Protein AF-A0A662JMQ0-F1 (afdb_monomer_lite)

Radius of gyration: 13.73 Å; chains: 1; bounding box: 39×28×34 Å

Structure (mmCIF, N/CA/C/O backbone):
data_AF-A0A662JMQ0-F1
#
_entry.id   AF-A0A662JMQ0-F1
#
loop_
_atom_site.group_PDB
_atom_site.id
_atom_site.type_symbol
_atom_site.label_atom_id
_atom_site.label_alt_id
_atom_site.label_comp_id
_atom_site.label_asym_id
_atom_site.label_entity_id
_atom_site.label_seq_id
_atom_site.pdbx_PDB_ins_code
_atom_site.Cartn_x
_atom_site.Cartn_y
_atom_site.Cartn_z
_atom_site.occupancy
_atom_site.B_iso_or_equiv
_atom_site.auth_seq_id
_atom_site.auth_comp_id
_atom_site.auth_asym_id
_atom_site.auth_atom_id
_atom_site.pdbx_PDB_model_num
ATOM 1 N N . ALA A 1 1 ? 15.613 7.343 -2.202 1.00 52.81 1 ALA A N 1
ATOM 2 C CA . ALA A 1 1 ? 15.045 5.981 -2.207 1.00 52.81 1 ALA A CA 1
ATOM 3 C C . ALA A 1 1 ? 16.075 5.043 -2.817 1.00 52.81 1 ALA A C 1
ATOM 5 O O . ALA A 1 1 ? 16.634 5.398 -3.846 1.00 52.81 1 ALA A O 1
ATOM 6 N N . THR A 1 2 ? 16.355 3.905 -2.181 1.00 62.69 2 THR A N 1
ATOM 7 C CA . THR A 1 2 ? 17.355 2.927 -2.662 1.00 62.69 2 THR A CA 1
ATOM 8 C C . THR A 1 2 ? 16.707 1.808 -3.493 1.00 62.69 2 THR A C 1
ATOM 10 O O . THR A 1 2 ? 17.392 1.091 -4.209 1.00 62.69 2 THR A O 1
ATOM 13 N N . GLU A 1 3 ? 15.375 1.695 -3.452 1.00 67.19 3 GLU A N 1
ATOM 14 C CA . GLU A 1 3 ? 14.593 0.600 -4.056 1.00 67.19 3 GLU A CA 1
ATOM 15 C C . GLU A 1 3 ? 13.956 0.955 -5.413 1.00 67.19 3 GLU A C 1
ATOM 17 O O . GLU A 1 3 ? 13.282 0.125 -6.018 1.00 67.19 3 GLU A O 1
ATOM 22 N N . GLY A 1 4 ? 14.180 2.175 -5.910 1.00 80.06 4 GLY A N 1
ATOM 23 C CA . GLY A 1 4 ? 13.581 2.679 -7.149 1.00 80.06 4 GLY A CA 1
ATOM 24 C C . GLY A 1 4 ? 12.222 3.362 -6.954 1.00 80.06 4 GLY A C 1
ATOM 25 O O . GLY A 1 4 ? 11.782 3.622 -5.833 1.00 80.06 4 GLY A O 1
ATOM 26 N N . MET A 1 5 ? 11.580 3.715 -8.070 1.00 90.19 5 MET A N 1
ATOM 27 C CA . MET A 1 5 ? 10.269 4.369 -8.093 1.00 90.19 5 MET A CA 1
ATOM 28 C C . MET A 1 5 ? 9.162 3.311 -8.058 1.00 90.19 5 MET A C 1
ATOM 30 O O . MET A 1 5 ? 9.073 2.479 -8.955 1.00 90.19 5 MET A O 1
ATOM 34 N N . LEU A 1 6 ? 8.315 3.350 -7.029 1.00 92.94 6 LEU A N 1
ATOM 35 C CA . LEU A 1 6 ? 7.302 2.315 -6.772 1.00 92.94 6 LEU A CA 1
ATOM 36 C C . LEU A 1 6 ? 5.867 2.803 -6.949 1.00 92.94 6 LEU A C 1
ATOM 38 O O . LEU A 1 6 ? 4.936 2.006 -6.907 1.00 92.94 6 LEU A O 1
ATOM 42 N N . ALA A 1 7 ? 5.671 4.101 -7.110 1.00 95.19 7 ALA A N 1
ATOM 43 C CA . ALA A 1 7 ? 4.375 4.698 -7.353 1.00 95.19 7 ALA A CA 1
ATOM 44 C C . ALA A 1 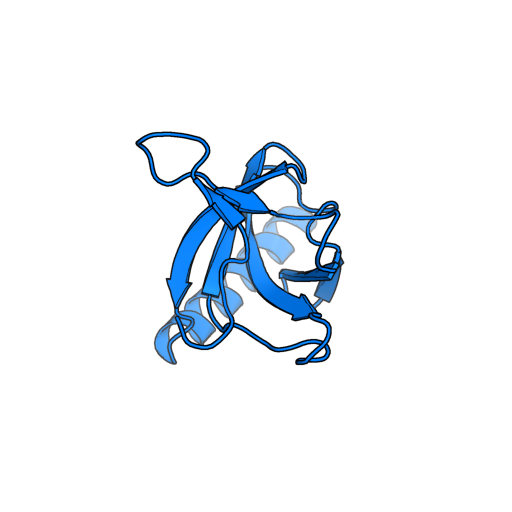7 ? 4.571 6.024 -8.084 1.00 95.19 7 ALA A C 1
ATOM 46 O O . ALA A 1 7 ? 5.651 6.620 -8.027 1.00 95.19 7 ALA A O 1
ATOM 47 N N . LEU A 1 8 ? 3.513 6.486 -8.739 1.00 95.44 8 LEU A N 1
ATOM 48 C CA . LEU A 1 8 ? 3.446 7.809 -9.341 1.00 95.44 8 LEU A CA 1
ATOM 49 C C . LEU A 1 8 ? 2.607 8.730 -8.462 1.00 95.44 8 LEU A C 1
ATOM 51 O O . LEU A 1 8 ? 1.571 8.318 -7.944 1.00 95.44 8 LEU A O 1
ATOM 55 N N . GLN A 1 9 ? 3.026 9.984 -8.330 1.00 95.12 9 GLN A N 1
ATOM 56 C CA . GLN A 1 9 ? 2.189 11.007 -7.720 1.00 95.12 9 GLN A CA 1
ATOM 57 C C . GLN A 1 9 ? 0.999 11.325 -8.633 1.00 95.12 9 GLN A C 1
ATOM 59 O O . GLN A 1 9 ? 1.174 11.685 -9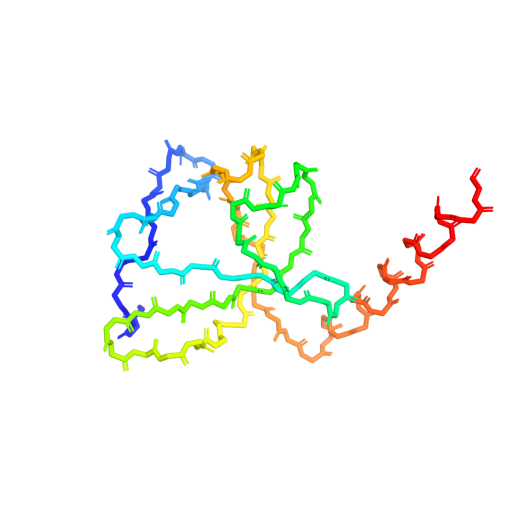.793 1.00 95.12 9 GLN A O 1
ATOM 64 N N . TYR A 1 10 ? -0.208 11.151 -8.102 1.00 94.19 10 TYR A N 1
ATOM 65 C CA . TYR A 1 10 ? -1.470 11.373 -8.800 1.00 94.19 10 TYR A CA 1
ATOM 66 C C . TYR A 1 10 ? -1.907 12.842 -8.752 1.00 94.19 10 TYR A C 1
ATOM 68 O O . TYR A 1 10 ? -2.445 13.351 -9.730 1.00 94.19 10 TYR A O 1
ATOM 76 N N . ASP A 1 11 ? -1.680 13.525 -7.625 1.00 92.94 11 ASP A N 1
ATOM 77 C CA . ASP A 1 11 ? -2.097 14.913 -7.414 1.00 92.94 11 ASP A CA 1
ATOM 78 C C . ASP A 1 11 ? -1.087 15.732 -6.592 1.00 92.94 11 ASP A C 1
ATOM 80 O O . ASP A 1 11 ? -0.127 15.208 -6.026 1.00 92.94 11 ASP A O 1
ATOM 84 N N . GLU A 1 12 ? -1.325 17.039 -6.470 1.00 91.12 12 GLU A N 1
ATOM 85 C CA . GLU A 1 12 ? -0.503 17.956 -5.662 1.00 91.12 12 GLU A CA 1
ATOM 86 C C . GLU A 1 12 ? -0.580 17.683 -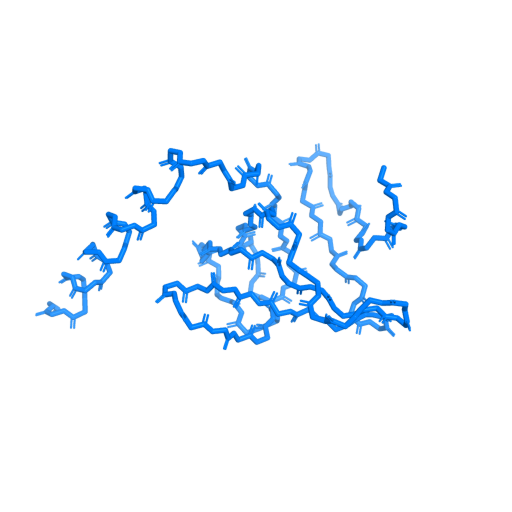4.148 1.00 91.12 12 GLU A C 1
ATOM 88 O O . GLU A 1 12 ? 0.253 18.165 -3.385 1.00 91.12 12 GLU A O 1
ATOM 93 N N . ARG A 1 13 ? -1.551 16.881 -3.688 1.00 88.44 13 ARG A N 1
ATOM 94 C CA . ARG A 1 13 ? -1.769 16.550 -2.268 1.00 88.44 13 ARG A CA 1
ATOM 95 C C . ARG A 1 13 ? -0.975 15.322 -1.817 1.00 88.44 13 ARG A C 1
ATOM 97 O O . ARG A 1 13 ? -1.214 14.806 -0.721 1.00 88.44 13 ARG A O 1
ATOM 104 N N . GLY A 1 14 ? -0.064 14.837 -2.659 1.00 91.25 14 GLY A N 1
ATOM 105 C CA . GLY A 1 14 ? 0.791 13.690 -2.365 1.00 91.25 14 GLY A CA 1
ATOM 106 C C . GLY A 1 14 ? 0.045 12.355 -2.375 1.00 91.25 14 GLY A C 1
ATOM 107 O O . GLY A 1 14 ? 0.482 11.412 -1.716 1.00 91.25 14 GLY A O 1
ATOM 108 N N . VAL A 1 15 ? -1.089 12.264 -3.075 1.00 96.00 15 VAL A N 1
ATOM 109 C CA . VAL A 1 15 ? -1.747 10.981 -3.343 1.00 96.00 15 VAL A CA 1
ATOM 110 C C . VAL A 1 15 ? -0.949 10.233 -4.408 1.00 96.00 15 VAL A C 1
ATOM 112 O O . VAL A 1 15 ? -0.465 10.828 -5.368 1.00 96.00 15 VAL A O 1
ATOM 115 N N . LEU A 1 16 ? -0.800 8.925 -4.237 1.00 97.06 16 LEU A N 1
ATOM 116 C CA . LEU A 1 16 ? 0.039 8.054 -5.047 1.00 97.06 16 LEU A CA 1
ATOM 117 C C . LEU A 1 16 ? -0.787 6.941 -5.703 1.00 97.06 16 LEU A C 1
ATOM 119 O O . LEU A 1 16 ? -1.664 6.349 -5.070 1.00 97.06 16 LEU A O 1
ATOM 123 N N . ALA A 1 17 ? -0.448 6.617 -6.949 1.00 97.44 17 ALA A N 1
ATOM 124 C CA . ALA A 1 17 ? -0.944 5.462 -7.689 1.00 97.44 17 ALA A CA 1
ATOM 125 C C . ALA A 1 17 ? 0.168 4.392 -7.794 1.00 97.44 17 ALA A C 1
ATOM 127 O O . ALA A 1 17 ? 1.233 4.686 -8.350 1.00 97.44 17 ALA A O 1
ATOM 128 N N . PRO A 1 18 ? -0.028 3.164 -7.274 1.00 97.12 18 PRO A N 1
ATOM 129 C CA . PRO A 1 18 ? 0.972 2.099 -7.350 1.00 97.12 18 PRO A CA 1
ATOM 130 C C . PRO A 1 18 ? 1.157 1.579 -8.779 1.00 97.12 18 PRO A C 1
ATOM 132 O O . PRO A 1 18 ? 0.198 1.477 -9.546 1.00 97.12 18 PRO A O 1
ATOM 135 N N . PHE A 1 19 ? 2.370 1.145 -9.120 1.00 96.75 19 PHE A N 1
ATOM 136 C CA . PHE A 1 19 ? 2.644 0.454 -10.383 1.00 96.75 19 PHE A CA 1
ATOM 137 C C . PHE A 1 19 ? 2.263 -1.028 -10.307 1.00 96.75 19 PHE A C 1
ATOM 139 O O . PHE A 1 19 ? 3.122 -1.910 -10.327 1.00 96.75 19 PHE A O 1
ATOM 146 N N . TYR A 1 20 ? 0.963 -1.323 -10.232 1.00 96.00 20 TYR A N 1
ATOM 147 C CA . TYR A 1 20 ? 0.449 -2.702 -10.163 1.00 96.00 20 TYR A CA 1
ATOM 148 C C . TYR A 1 20 ? 0.860 -3.593 -11.343 1.00 96.00 20 TYR A C 1
ATOM 150 O O . TYR A 1 20 ? 0.827 -4.815 -11.236 1.00 96.00 20 TYR A O 1
ATOM 158 N N . ASN A 1 21 ? 1.245 -2.995 -12.468 1.00 95.31 21 ASN A N 1
ATOM 159 C CA . ASN A 1 21 ? 1.773 -3.696 -13.634 1.00 95.31 21 ASN A CA 1
ATOM 160 C C . ASN A 1 21 ? 3.254 -4.090 -13.496 1.00 95.31 21 ASN A C 1
ATOM 162 O O . ASN A 1 21 ? 3.713 -4.950 -14.241 1.00 95.31 21 ASN A O 1
ATOM 166 N N . ALA A 1 22 ? 4.002 -3.450 -12.593 1.00 94.44 22 ALA A N 1
ATOM 167 C CA . ALA A 1 22 ? 5.438 -3.663 -12.417 1.00 94.44 22 ALA A CA 1
ATOM 168 C C . ALA A 1 22 ? 5.768 -4.451 -11.143 1.00 94.44 22 ALA A C 1
ATOM 170 O O . ALA A 1 22 ? 6.713 -5.240 -11.134 1.00 94.44 22 ALA A O 1
ATOM 171 N N . TYR A 1 23 ? 4.999 -4.243 -10.072 1.00 96.06 23 TYR A N 1
ATOM 172 C CA . TYR A 1 23 ? 5.292 -4.795 -8.752 1.00 96.06 23 TYR A CA 1
ATOM 173 C C . TYR A 1 23 ? 4.044 -5.368 -8.087 1.00 96.06 23 TYR A C 1
ATOM 175 O O . TYR A 1 23 ? 2.912 -4.971 -8.372 1.00 96.06 23 TYR A O 1
ATOM 183 N N . PHE A 1 24 ? 4.264 -6.296 -7.158 1.00 97.44 24 PHE A N 1
ATOM 184 C CA . PHE A 1 24 ? 3.197 -6.839 -6.329 1.00 97.44 24 PHE A CA 1
ATOM 185 C C . PHE A 1 24 ? 3.229 -6.188 -4.948 1.00 97.44 24 PHE A C 1
ATOM 187 O O . PHE A 1 24 ? 4.273 -6.137 -4.298 1.00 97.44 24 PHE A O 1
ATOM 194 N N . TYR A 1 25 ? 2.075 -5.697 -4.501 1.00 98.00 25 TYR A N 1
ATOM 195 C CA . TYR A 1 25 ? 1.947 -4.945 -3.258 1.00 98.00 25 TYR A CA 1
ATOM 196 C C . TYR A 1 25 ? 1.019 -5.670 -2.297 1.00 98.00 25 TYR A C 1
ATOM 198 O O . TYR A 1 25 ? -0.126 -5.997 -2.623 1.00 98.00 25 TYR A O 1
ATOM 206 N N . GLU A 1 26 ? 1.503 -5.848 -1.082 1.00 98.19 26 GLU A N 1
ATOM 207 C CA . GLU A 1 26 ? 0.751 -6.334 0.059 1.00 98.19 26 GLU A CA 1
ATOM 208 C C . GLU A 1 26 ? 0.685 -5.233 1.124 1.00 98.19 26 GLU A C 1
ATOM 210 O O . GLU A 1 26 ? 1.471 -4.284 1.147 1.00 98.19 26 GLU A O 1
ATOM 215 N N . VAL A 1 27 ? -0.259 -5.372 2.042 1.00 97.06 27 VAL A N 1
ATOM 216 C CA . VAL A 1 27 ? -0.410 -4.477 3.180 1.00 97.06 27 VAL A CA 1
ATOM 217 C C . VAL A 1 27 ? -0.733 -5.280 4.427 1.00 97.06 27 VAL A C 1
ATOM 219 O O . VAL A 1 27 ? -1.541 -6.213 4.398 1.00 97.06 27 VAL A O 1
ATOM 222 N N . ARG A 1 28 ? -0.108 -4.913 5.545 1.00 95.44 28 ARG A N 1
ATOM 223 C CA . ARG A 1 28 ? -0.430 -5.458 6.862 1.00 95.44 28 ARG A CA 1
ATOM 224 C C . ARG A 1 28 ? -1.419 -4.537 7.572 1.00 95.44 28 ARG A C 1
ATOM 226 O O . ARG A 1 28 ? -1.024 -3.513 8.125 1.00 95.44 28 ARG A O 1
ATOM 233 N N . VAL A 1 29 ? -2.692 -4.930 7.593 1.00 89.94 29 VAL A N 1
ATOM 234 C CA . VAL A 1 29 ? -3.785 -4.229 8.292 1.00 89.94 29 VAL A CA 1
ATOM 235 C C . VAL A 1 29 ? -4.254 -5.099 9.454 1.00 89.94 29 VAL A C 1
ATOM 237 O O . VAL A 1 29 ? -4.562 -6.277 9.275 1.00 89.94 29 VAL A O 1
ATOM 240 N N . GLY A 1 30 ? -4.268 -4.558 10.675 1.00 83.62 30 GLY A N 1
ATOM 241 C CA . GLY A 1 30 ? -4.751 -5.296 11.853 1.00 83.62 30 GLY A CA 1
ATOM 242 C C . GLY A 1 30 ? -4.015 -6.620 12.128 1.00 83.62 30 GLY A C 1
ATOM 243 O O . GLY A 1 30 ? -4.583 -7.538 12.714 1.00 83.62 30 GLY A O 1
ATOM 244 N N . GLY A 1 31 ? -2.761 -6.750 11.680 1.00 83.62 31 GLY A N 1
ATOM 245 C CA . GLY A 1 31 ? -1.961 -7.973 11.811 1.00 83.62 31 GLY A CA 1
ATOM 246 C C . GLY A 1 31 ? -2.215 -9.040 10.741 1.00 83.62 31 GLY A C 1
ATOM 247 O O . GLY A 1 31 ? -1.506 -10.042 10.728 1.00 83.62 31 GLY A O 1
ATOM 248 N N . LYS A 1 32 ? -3.162 -8.825 9.823 1.00 90.06 32 LYS A N 1
ATOM 249 C CA . LYS A 1 32 ? -3.362 -9.672 8.643 1.00 90.06 32 LYS A CA 1
ATOM 250 C C . LYS A 1 32 ? -2.688 -9.036 7.436 1.00 90.06 32 LYS A C 1
ATOM 252 O O . LYS A 1 32 ? -2.738 -7.820 7.267 1.00 90.06 32 LYS A O 1
ATOM 257 N N . VAL A 1 33 ? -2.068 -9.864 6.604 1.00 96.06 33 VAL A N 1
ATOM 258 C CA . VAL A 1 33 ? -1.512 -9.430 5.322 1.00 96.06 33 VAL A CA 1
ATOM 259 C C . VAL A 1 33 ? -2.536 -9.721 4.234 1.00 96.06 33 VAL A C 1
ATOM 261 O O . VAL A 1 33 ? -3.085 -10.821 4.182 1.00 96.06 33 VAL A O 1
ATOM 264 N N . LYS A 1 34 ? -2.814 -8.728 3.393 1.00 97.50 34 LYS A N 1
ATOM 265 C CA . LYS A 1 34 ? -3.682 -8.860 2.218 1.00 97.50 34 LYS A CA 1
ATOM 266 C C . LYS A 1 34 ? -3.098 -8.080 1.038 1.00 97.50 34 LYS A C 1
ATOM 268 O O . LYS A 1 34 ? -2.261 -7.206 1.266 1.00 97.50 34 LYS A O 1
ATOM 273 N N . PRO A 1 35 ? -3.522 -8.351 -0.206 1.00 98.19 35 PRO A N 1
ATOM 274 C CA . PRO A 1 35 ? -3.128 -7.528 -1.342 1.00 98.19 35 PRO A CA 1
ATOM 275 C C . PRO A 1 35 ? -3.539 -6.065 -1.141 1.00 98.19 35 PRO A C 1
ATOM 277 O O . PRO A 1 35 ? -4.631 -5.789 -0.639 1.00 98.19 35 PRO A O 1
ATOM 280 N N . LEU A 1 36 ? -2.682 -5.128 -1.555 1.00 98.12 36 LEU A N 1
ATOM 281 C CA . LEU A 1 36 ? -2.921 -3.688 -1.397 1.00 98.12 36 LEU A CA 1
ATOM 282 C C . LEU A 1 36 ? -4.203 -3.237 -2.119 1.00 98.12 36 LEU A C 1
ATOM 284 O O . LEU A 1 36 ? -4.960 -2.427 -1.594 1.00 98.12 36 LEU A O 1
ATOM 288 N N . TYR A 1 37 ? -4.496 -3.816 -3.290 1.00 97.69 37 TYR A N 1
ATOM 289 C CA . TYR A 1 37 ? -5.711 -3.512 -4.057 1.00 97.69 37 TYR A CA 1
ATOM 290 C C . TYR A 1 37 ? -7.010 -3.963 -3.359 1.00 97.69 37 TYR A C 1
ATOM 292 O O . TYR A 1 37 ? -8.098 -3.571 -3.766 1.00 97.69 37 TYR A O 1
ATOM 300 N N . SER A 1 38 ? -6.915 -4.788 -2.312 1.00 97.81 38 SER A N 1
ATOM 301 C CA . SER A 1 38 ? -8.059 -5.222 -1.499 1.00 97.81 38 SER A CA 1
ATOM 302 C C . SER A 1 38 ? -8.307 -4.304 -0.296 1.00 97.81 38 SER A C 1
ATOM 304 O O . SER A 1 38 ? -9.096 -4.648 0.593 1.00 97.81 38 SER A O 1
ATOM 306 N N . MET A 1 39 ? -7.600 -3.172 -0.204 1.00 97.00 39 MET A N 1
ATOM 307 C CA . MET A 1 39 ? -7.900 -2.141 0.784 1.00 97.00 39 MET A CA 1
ATOM 308 C C . MET A 1 39 ? -9.178 -1.382 0.433 1.00 97.00 39 MET A C 1
ATOM 310 O O . MET A 1 39 ? -9.458 -1.098 -0.731 1.00 97.00 39 MET A O 1
ATOM 314 N N . ARG A 1 40 ? -9.927 -1.028 1.469 1.00 96.81 40 ARG A N 1
ATOM 315 C CA . ARG A 1 40 ? -11.075 -0.132 1.444 1.00 96.81 40 ARG A CA 1
ATOM 316 C C . ARG A 1 40 ? -10.648 1.261 1.861 1.00 96.81 40 ARG A C 1
ATOM 318 O O . ARG A 1 40 ? -9.715 1.419 2.649 1.00 96.81 40 ARG A O 1
ATOM 325 N N . GLN A 1 41 ? -11.345 2.262 1.341 1.00 95.81 41 GLN A N 1
ATOM 326 C CA . GLN A 1 41 ? -11.131 3.654 1.702 1.00 95.81 41 GLN A CA 1
ATOM 327 C C . GLN A 1 41 ? -11.094 3.841 3.231 1.00 95.81 41 GLN A C 1
ATOM 329 O O . GLN A 1 41 ? -11.951 3.335 3.953 1.00 95.81 41 GLN A O 1
ATOM 334 N N . GLY A 1 42 ? -10.077 4.556 3.717 1.00 92.12 42 GLY A N 1
ATOM 335 C CA . GLY A 1 42 ? -9.834 4.808 5.140 1.00 92.12 42 GLY A CA 1
ATOM 336 C C . GLY A 1 42 ? -9.067 3.703 5.875 1.00 92.12 42 GLY A C 1
ATOM 337 O O . GLY A 1 42 ? -8.641 3.914 7.010 1.00 92.12 42 GLY A O 1
ATOM 338 N N . GLU A 1 43 ? -8.835 2.534 5.264 1.00 95.25 43 GLU A N 1
ATOM 339 C CA . GLU A 1 43 ? -7.926 1.554 5.859 1.00 95.25 43 GLU A CA 1
ATOM 340 C C . GLU A 1 43 ? -6.487 2.080 5.864 1.00 95.25 43 GLU A C 1
ATOM 342 O O . GLU A 1 43 ? -6.019 2.685 4.897 1.00 95.25 43 GLU A O 1
ATOM 347 N N . VAL A 1 44 ? -5.774 1.786 6.952 1.00 95.06 44 VAL A N 1
ATOM 348 C CA . VAL A 1 44 ? -4.358 2.116 7.131 1.00 95.06 44 VAL A CA 1
ATOM 349 C C . VAL A 1 44 ? -3.585 0.843 7.437 1.00 95.06 44 VAL A C 1
ATOM 351 O O . VAL A 1 44 ? -4.013 0.022 8.254 1.00 95.06 44 VAL A O 1
ATOM 354 N N . GLY A 1 45 ? -2.431 0.670 6.801 1.00 93.94 45 GLY A N 1
ATOM 355 C CA . GLY A 1 45 ? -1.571 -0.475 7.066 1.00 93.94 45 GLY A CA 1
ATOM 356 C C . GLY A 1 45 ? -0.124 -0.259 6.664 1.00 93.94 45 GLY A C 1
ATOM 357 O O . GLY A 1 45 ? 0.228 0.731 6.031 1.00 93.94 45 GLY A O 1
ATOM 358 N N . GLU A 1 46 ? 0.723 -1.196 7.073 1.00 95.06 46 GLU A N 1
ATOM 359 C CA . GLU A 1 46 ? 2.145 -1.182 6.732 1.00 95.06 46 GLU A CA 1
ATOM 360 C C . GLU A 1 46 ? 2.363 -1.789 5.345 1.00 95.06 46 GLU A C 1
ATOM 362 O O . GLU A 1 46 ? 1.903 -2.904 5.079 1.00 95.06 46 GLU A O 1
ATOM 367 N N . LEU A 1 47 ? 3.073 -1.062 4.486 1.00 95.69 47 LEU A N 1
ATOM 368 C CA . LEU A 1 47 ? 3.326 -1.451 3.106 1.00 95.69 47 LEU A CA 1
ATOM 369 C C . LEU A 1 47 ? 4.398 -2.544 3.004 1.00 95.69 47 LEU A C 1
ATOM 371 O O . LEU A 1 47 ? 5.477 -2.462 3.602 1.00 95.69 47 LEU A O 1
ATOM 375 N N . ILE A 1 48 ? 4.102 -3.553 2.190 1.00 96.19 48 ILE A N 1
ATOM 376 C CA . ILE A 1 48 ? 5.003 -4.646 1.839 1.00 96.19 48 ILE A CA 1
ATOM 377 C C . ILE A 1 48 ? 5.055 -4.718 0.311 1.00 96.19 48 ILE A C 1
ATOM 379 O O . ILE A 1 48 ? 4.016 -4.748 -0.346 1.00 96.19 48 ILE A O 1
ATOM 383 N N . VAL A 1 49 ? 6.251 -4.746 -0.270 1.00 96.12 49 VAL A N 1
ATOM 384 C CA . VAL A 1 49 ? 6.429 -4.718 -1.728 1.00 96.12 49 VAL A CA 1
ATOM 385 C C . VAL A 1 49 ? 7.273 -5.896 -2.181 1.00 96.12 49 VAL A C 1
ATOM 387 O O . VAL A 1 49 ? 8.285 -6.233 -1.573 1.00 96.12 49 VAL A O 1
ATOM 390 N N . THR A 1 50 ? 6.856 -6.513 -3.277 1.00 96.06 50 THR A N 1
ATOM 391 C CA . THR A 1 50 ? 7.644 -7.492 -4.016 1.00 96.06 50 THR A CA 1
ATOM 392 C C . THR A 1 50 ? 8.059 -6.888 -5.351 1.00 96.06 50 THR A C 1
ATOM 394 O O . THR A 1 50 ? 7.214 -6.544 -6.180 1.00 96.06 50 THR A O 1
ATOM 397 N N . THR A 1 51 ? 9.367 -6.772 -5.551 1.00 94.06 51 THR A N 1
ATOM 398 C CA . THR A 1 51 ? 10.017 -6.336 -6.789 1.00 94.06 51 THR A CA 1
ATOM 399 C C . THR A 1 51 ? 10.890 -7.470 -7.342 1.00 94.06 51 THR A C 1
ATOM 401 O O . THR A 1 51 ? 11.142 -8.442 -6.627 1.00 94.06 51 THR A O 1
ATOM 404 N N . PRO A 1 52 ? 11.399 -7.374 -8.587 1.00 93.50 52 PRO A N 1
ATOM 405 C CA . PRO A 1 52 ? 12.318 -8.376 -9.133 1.00 93.50 52 PRO A CA 1
ATOM 406 C C . PRO A 1 52 ? 13.563 -8.629 -8.268 1.00 93.50 52 PRO A C 1
ATOM 408 O O . PRO A 1 52 ? 14.099 -9.733 -8.282 1.00 93.50 52 PRO A O 1
ATOM 411 N N . SER A 1 53 ? 14.007 -7.627 -7.504 1.00 90.56 53 SER A N 1
ATOM 412 C CA . SER A 1 53 ? 15.205 -7.718 -6.659 1.00 90.56 53 SER A CA 1
ATOM 413 C C . SER A 1 53 ? 14.896 -7.965 -5.180 1.00 90.56 53 SER A C 1
ATOM 415 O O . SER A 1 53 ? 15.797 -8.329 -4.429 1.00 90.56 53 SER A O 1
ATOM 417 N N . LEU A 1 54 ? 13.655 -7.740 -4.731 1.00 91.81 54 LEU A N 1
ATOM 418 C CA . LEU A 1 54 ? 13.274 -7.776 -3.318 1.00 91.81 54 LEU A CA 1
ATOM 419 C C . LEU A 1 54 ? 11.943 -8.505 -3.133 1.00 91.81 54 LEU A C 1
ATOM 421 O O . LEU A 1 54 ? 10.897 -8.031 -3.565 1.00 91.81 54 LEU A O 1
ATOM 425 N N . LEU A 1 55 ? 11.965 -9.642 -2.440 1.00 94.31 55 LEU A N 1
ATOM 426 C CA . LEU A 1 55 ? 10.767 -10.440 -2.182 1.00 94.31 55 LEU A CA 1
ATOM 427 C C . LEU A 1 55 ? 10.118 -10.034 -0.857 1.00 94.31 55 LEU A C 1
ATOM 429 O O . LEU A 1 55 ? 10.757 -10.121 0.190 1.00 94.31 55 LEU A O 1
ATOM 433 N N . ARG A 1 56 ? 8.839 -9.632 -0.904 1.00 94.81 56 ARG A N 1
ATOM 434 C CA . ARG A 1 56 ? 8.015 -9.269 0.267 1.00 94.81 56 ARG A CA 1
ATOM 435 C C . ARG A 1 56 ? 8.737 -8.342 1.256 1.00 94.81 56 ARG A C 1
ATOM 437 O O . ARG A 1 56 ? 8.684 -8.534 2.473 1.00 94.81 56 ARG A O 1
ATOM 444 N N . TYR A 1 57 ? 9.428 -7.339 0.726 1.00 93.25 57 TYR A N 1
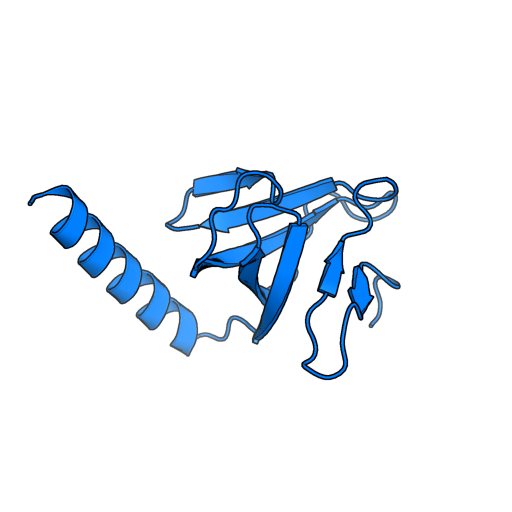ATOM 445 C CA . TYR A 1 57 ? 10.186 -6.379 1.510 1.00 93.25 57 TYR A CA 1
ATOM 446 C C . TYR A 1 57 ? 9.246 -5.446 2.272 1.00 93.25 57 TYR A C 1
ATOM 448 O O . TYR A 1 57 ? 8.332 -4.848 1.702 1.00 93.25 57 TYR A O 1
ATOM 456 N N . ARG A 1 58 ? 9.460 -5.336 3.584 1.00 92.81 58 ARG A N 1
ATOM 457 C CA . ARG A 1 58 ? 8.678 -4.456 4.454 1.00 92.81 58 ARG A CA 1
ATOM 458 C C . ARG A 1 58 ? 9.258 -3.055 4.373 1.00 92.81 58 ARG A C 1
ATOM 460 O O . ARG A 1 58 ? 10.335 -2.814 4.908 1.00 92.81 58 ARG A O 1
ATOM 467 N N . MET A 1 59 ? 8.511 -2.137 3.772 1.00 91.31 59 MET A N 1
ATOM 468 C CA . MET A 1 59 ? 8.944 -0.742 3.647 1.00 91.31 59 MET A CA 1
ATOM 469 C C . MET A 1 59 ? 9.030 -0.029 4.989 1.00 91.31 59 MET A C 1
ATOM 471 O O . MET A 1 59 ? 9.786 0.927 5.158 1.00 91.31 59 MET A O 1
ATOM 475 N N . GLY A 1 60 ? 8.208 -0.474 5.939 1.00 89.62 60 GLY A N 1
ATOM 476 C CA . GLY A 1 60 ? 7.988 0.237 7.187 1.00 89.62 60 GLY A CA 1
ATOM 477 C C . GLY A 1 60 ? 7.164 1.511 7.004 1.00 89.62 60 GLY A C 1
ATOM 478 O O . GLY A 1 60 ? 6.940 2.203 7.985 1.00 89.62 60 GLY A O 1
ATOM 479 N N . ASP A 1 61 ? 6.683 1.828 5.804 1.00 91.94 61 ASP A N 1
ATOM 480 C CA . ASP A 1 61 ? 5.809 2.976 5.571 1.00 91.94 61 ASP A CA 1
ATOM 481 C C . ASP A 1 61 ? 4.350 2.614 5.875 1.00 91.94 61 ASP A C 1
ATOM 483 O O . ASP A 1 61 ? 3.879 1.519 5.551 1.00 91.94 61 ASP A O 1
ATOM 487 N N . LEU A 1 62 ? 3.629 3.544 6.500 1.00 94.00 62 LEU A N 1
ATOM 488 C CA . LEU A 1 62 ? 2.189 3.465 6.704 1.00 94.00 62 LEU A CA 1
ATOM 489 C C . LEU A 1 62 ? 1.470 4.139 5.552 1.00 94.00 62 LEU A C 1
ATOM 491 O O . LEU A 1 62 ? 1.716 5.309 5.259 1.00 94.00 62 LEU A O 1
ATOM 495 N N . VAL A 1 63 ? 0.562 3.397 4.931 1.00 95.50 63 VAL A N 1
ATOM 496 C CA . VAL A 1 63 ? -0.239 3.867 3.807 1.00 95.50 63 VAL A CA 1
ATOM 497 C C . VAL A 1 63 ? -1.713 3.879 4.175 1.00 95.50 63 VAL A C 1
ATOM 499 O O . VAL A 1 63 ? -2.225 2.916 4.745 1.00 95.50 63 VAL A O 1
ATOM 502 N N . GLU A 1 64 ? -2.381 4.978 3.848 1.00 96.25 64 GLU A N 1
ATOM 503 C CA . GLU A 1 64 ? -3.833 5.138 3.906 1.00 96.25 64 GLU A CA 1
ATOM 504 C C . GLU A 1 64 ? -4.424 4.909 2.514 1.00 96.25 64 GLU A C 1
ATOM 506 O O . GLU A 1 64 ? -3.911 5.442 1.530 1.00 96.25 64 GLU A O 1
ATOM 511 N N . CYS A 1 65 ? -5.514 4.151 2.424 1.00 97.44 65 CYS A N 1
ATOM 512 C CA . CYS A 1 65 ? -6.269 3.982 1.186 1.00 97.44 65 CYS A CA 1
ATOM 513 C C . CYS A 1 65 ? -7.226 5.167 0.984 1.00 97.44 65 CYS A C 1
ATOM 515 O O . CYS A 1 65 ? -8.243 5.282 1.665 1.00 97.44 65 CYS A O 1
ATOM 517 N N . CYS A 1 66 ? -6.926 6.047 0.030 1.00 96.19 66 CYS A N 1
ATOM 518 C CA . CYS A 1 66 ? -7.763 7.203 -0.305 1.00 96.19 66 CYS A CA 1
ATOM 519 C C . CYS A 1 66 ? -8.916 6.834 -1.251 1.00 96.19 66 CYS A C 1
ATOM 521 O O . CYS A 1 66 ? -9.963 7.474 -1.229 1.00 96.19 66 CYS A O 1
ATOM 523 N N . SER A 1 67 ? -8.722 5.810 -2.085 1.00 95.75 67 SER A N 1
ATOM 524 C CA . SER A 1 67 ? -9.728 5.258 -2.996 1.00 95.75 67 SER A CA 1
ATOM 525 C C . SER A 1 67 ? -9.526 3.754 -3.094 1.00 95.75 67 SER A C 1
ATOM 527 O O . SER A 1 67 ? -8.389 3.329 -3.308 1.00 95.75 67 SER A O 1
ATOM 529 N N . ASP A 1 68 ? -10.609 2.985 -2.939 1.00 95.44 68 ASP A N 1
ATOM 530 C CA . ASP A 1 68 ? -10.635 1.515 -2.914 1.00 95.44 68 ASP A CA 1
ATOM 531 C C . ASP A 1 68 ? -9.614 0.880 -3.866 1.00 95.44 68 ASP A C 1
ATOM 533 O O . ASP A 1 68 ? -9.793 0.862 -5.086 1.00 95.44 68 ASP A O 1
ATOM 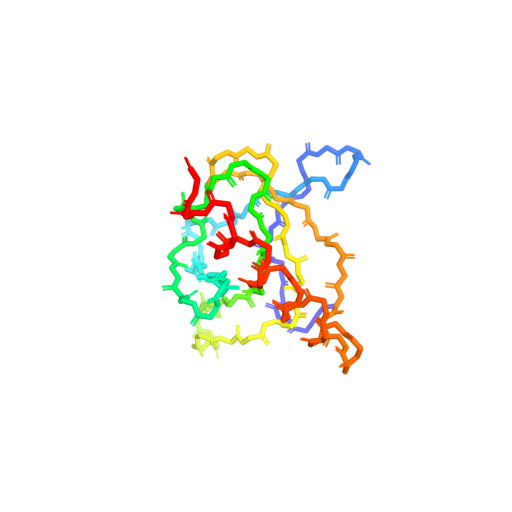537 N N . GLY A 1 69 ? -8.523 0.379 -3.283 1.00 93.62 69 GLY A N 1
ATOM 538 C CA . GLY A 1 69 ? -7.474 -0.363 -3.973 1.00 93.62 69 GLY A CA 1
ATOM 539 C C . GLY A 1 69 ? -6.689 0.391 -5.052 1.00 93.62 69 GLY A C 1
ATOM 540 O O . GLY A 1 69 ? -5.969 -0.255 -5.810 1.00 93.62 69 GLY A O 1
ATOM 541 N N . ARG A 1 70 ? -6.836 1.715 -5.179 1.00 96.56 70 ARG A N 1
ATOM 542 C CA . ARG A 1 70 ? -6.297 2.487 -6.316 1.00 96.56 70 ARG A CA 1
ATOM 543 C C . ARG A 1 70 ? -5.331 3.579 -5.909 1.00 96.56 70 ARG A C 1
ATOM 545 O O . ARG A 1 70 ? -4.274 3.712 -6.519 1.00 96.56 70 ARG A O 1
ATOM 552 N N . LEU A 1 71 ? -5.722 4.380 -4.925 1.00 97.69 71 LEU A N 1
ATOM 553 C CA . LEU A 1 71 ? -5.015 5.600 -4.559 1.00 97.69 71 LEU A CA 1
ATOM 554 C C . LEU A 1 71 ? -4.658 5.564 -3.087 1.00 97.69 71 LEU A C 1
ATOM 556 O O . LEU A 1 71 ? -5.506 5.249 -2.249 1.00 97.69 71 LEU A O 1
ATOM 560 N N . PHE A 1 72 ? -3.418 5.925 -2.785 1.00 97.50 72 PHE A N 1
ATOM 561 C CA . PHE A 1 72 ? -2.865 5.805 -1.445 1.00 97.50 72 PHE A CA 1
ATOM 562 C C . PHE A 1 72 ? -2.110 7.058 -1.040 1.00 97.50 72 PHE A C 1
ATOM 564 O O . PHE A 1 72 ? -1.528 7.742 -1.875 1.00 97.50 72 PHE A O 1
ATOM 571 N N . ARG A 1 73 ? -2.069 7.337 0.258 1.00 96.06 73 ARG A N 1
ATOM 572 C CA . ARG A 1 73 ? -1.228 8.386 0.832 1.00 96.06 73 ARG A CA 1
ATOM 573 C C . ARG A 1 73 ? -0.263 7.771 1.829 1.00 96.06 73 ARG A C 1
ATOM 575 O O . ARG A 1 73 ? -0.667 6.966 2.664 1.00 96.06 73 ARG A O 1
ATOM 582 N N . VAL A 1 74 ? 1.005 8.167 1.762 1.00 94.81 74 VAL A N 1
ATOM 583 C CA . VAL A 1 74 ? 1.997 7.795 2.776 1.00 94.81 74 VAL A CA 1
ATOM 584 C C . VAL A 1 74 ? 1.821 8.713 3.981 1.00 94.81 74 VAL A C 1
ATOM 586 O O . VAL A 1 74 ? 1.932 9.929 3.860 1.00 94.81 74 VAL A O 1
ATOM 589 N N . LEU A 1 75 ? 1.543 8.128 5.144 1.00 92.19 75 LEU A N 1
ATOM 590 C CA . LEU A 1 75 ? 1.386 8.856 6.406 1.00 92.19 75 LEU A CA 1
ATOM 591 C C . LEU A 1 75 ? 2.721 9.053 7.138 1.00 92.19 75 LEU A C 1
ATOM 593 O O . LEU A 1 75 ? 2.846 9.942 7.976 1.00 92.19 75 LEU A O 1
ATOM 597 N N . GLY A 1 76 ? 3.716 8.218 6.838 1.00 87.56 76 GLY A N 1
ATOM 598 C CA . GLY A 1 76 ? 5.041 8.250 7.454 1.00 87.56 76 GLY A CA 1
ATOM 599 C C . GLY A 1 76 ? 5.571 6.854 7.764 1.00 87.56 76 GLY A C 1
ATOM 600 O O . GLY A 1 76 ? 4.972 5.850 7.380 1.00 87.56 76 GLY A O 1
ATOM 601 N N . ARG A 1 77 ? 6.700 6.786 8.476 1.00 83.69 77 ARG A N 1
ATOM 602 C CA . ARG A 1 77 ? 7.349 5.523 8.851 1.00 83.69 77 ARG A CA 1
ATOM 603 C C . ARG A 1 77 ? 6.871 4.971 10.187 1.00 83.69 77 ARG A C 1
ATOM 605 O O . ARG A 1 77 ? 6.614 5.700 11.142 1.00 83.69 77 ARG A O 1
ATOM 612 N N . HIS A 1 78 ? 6.832 3.650 10.263 1.00 69.81 78 HIS A N 1
ATOM 613 C CA . HIS A 1 78 ? 6.536 2.877 11.451 1.00 69.81 78 HIS A CA 1
ATOM 614 C C . HIS A 1 78 ? 7.725 2.947 12.427 1.00 69.81 78 HIS A C 1
ATOM 616 O O . HIS A 1 78 ? 8.685 2.188 12.321 1.00 69.81 78 HIS A O 1
ATOM 622 N N . GLY A 1 79 ? 7.686 3.891 13.373 1.00 64.62 79 GLY A N 1
ATOM 623 C CA . GLY A 1 79 ? 8.618 3.969 14.508 1.00 64.62 79 GLY A CA 1
ATOM 624 C C . GLY A 1 79 ? 8.161 3.151 15.728 1.00 64.62 79 GLY A C 1
ATOM 625 O O . GLY A 1 79 ? 7.011 2.721 15.804 1.00 64.62 79 GLY A O 1
ATOM 626 N N . LEU A 1 80 ? 9.019 2.993 16.745 1.00 53.44 80 LEU A N 1
ATOM 627 C CA . LEU A 1 80 ? 8.701 2.253 17.985 1.00 53.44 80 LEU A CA 1
ATOM 628 C C . LEU A 1 80 ? 7.409 2.737 18.681 1.00 53.44 80 LEU A C 1
ATOM 630 O O . LEU A 1 80 ? 6.641 1.923 19.189 1.00 53.44 80 LEU A O 1
ATOM 634 N N . ALA A 1 81 ? 7.118 4.041 18.633 1.00 50.56 81 ALA A N 1
ATOM 635 C CA . ALA A 1 81 ? 5.886 4.626 19.173 1.00 50.56 81 ALA A CA 1
ATOM 636 C C . ALA A 1 81 ? 4.621 4.238 18.379 1.00 50.56 81 ALA A C 1
ATOM 638 O O . ALA A 1 81 ? 3.542 4.090 18.950 1.00 50.56 81 ALA A O 1
ATOM 639 N N . SER A 1 82 ? 4.747 4.001 17.070 1.00 48.06 82 SER A N 1
ATOM 640 C CA . SER A 1 82 ? 3.610 3.657 16.206 1.00 48.06 82 SER A CA 1
ATOM 641 C C . SER A 1 82 ? 3.093 2.228 16.427 1.00 48.06 82 SER A C 1
ATOM 643 O O . SER A 1 82 ? 1.927 1.952 16.157 1.00 48.06 82 SER A O 1
ATOM 645 N N . SER A 1 83 ? 3.888 1.344 17.044 1.00 52.16 83 SER A N 1
ATOM 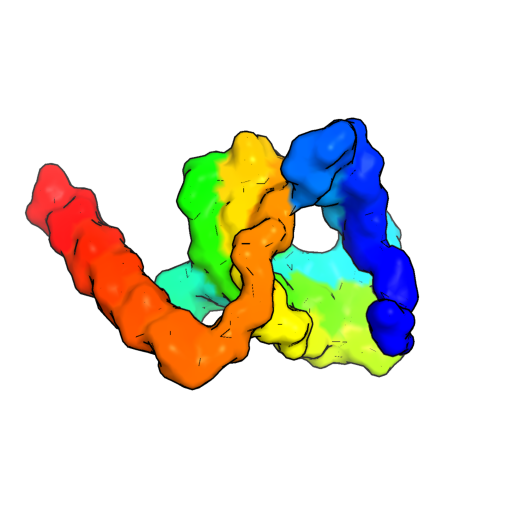646 C CA . SER A 1 83 ? 3.427 0.032 17.531 1.00 52.16 83 SER A CA 1
ATOM 647 C C . SER A 1 83 ? 2.277 0.152 18.550 1.00 52.16 83 SER A C 1
ATOM 649 O O . SER A 1 83 ? 1.366 -0.683 18.571 1.00 52.16 83 SER A O 1
ATOM 651 N N . LEU A 1 84 ? 2.261 1.221 19.360 1.00 50.38 84 LEU A N 1
ATOM 652 C CA . LEU A 1 84 ? 1.215 1.468 20.357 1.00 50.38 84 LEU A CA 1
ATOM 653 C C . LEU A 1 84 ? -0.108 1.894 19.699 1.00 50.38 84 LEU A C 1
ATOM 655 O O . LEU A 1 84 ? -1.175 1.408 20.073 1.00 50.38 84 LEU A O 1
ATOM 659 N N . SER A 1 85 ? -0.032 2.722 18.656 1.00 54.50 85 SER A N 1
ATOM 660 C CA . SER A 1 85 ? -1.192 3.172 17.878 1.00 54.50 85 SER A CA 1
ATOM 661 C C . SER A 1 85 ? -1.850 2.025 17.108 1.00 54.50 85 SER A C 1
ATOM 663 O O . SER A 1 85 ? -3.075 1.937 17.082 1.00 54.50 85 SER A O 1
ATOM 665 N N . PHE A 1 86 ? -1.066 1.077 16.580 1.00 54.47 86 PHE A N 1
ATOM 666 C CA . PHE A 1 86 ? -1.607 -0.154 15.986 1.00 54.47 86 PHE A CA 1
ATOM 667 C C . PHE A 1 86 ? -2.355 -1.022 17.005 1.00 54.47 86 PHE A C 1
ATOM 669 O O . PHE A 1 86 ? -3.376 -1.626 16.670 1.00 54.47 86 PHE A O 1
ATOM 676 N N . LYS A 1 87 ? -1.877 -1.086 18.256 1.00 55.06 87 LYS A N 1
ATOM 677 C CA . LYS A 1 87 ? -2.592 -1.788 19.333 1.00 55.06 87 LYS A CA 1
ATOM 678 C C . LYS A 1 87 ? -3.904 -1.090 19.691 1.00 55.06 87 LYS A C 1
ATOM 680 O O . LYS A 1 87 ? -4.906 -1.784 19.834 1.00 55.06 87 LYS A O 1
ATOM 685 N N . LEU A 1 88 ? -3.934 0.242 19.779 1.00 58.53 88 LEU A N 1
ATOM 686 C CA . LEU A 1 88 ? -5.180 0.980 20.029 1.00 58.53 88 LEU A CA 1
ATOM 687 C C . LEU A 1 88 ? -6.181 0.831 18.879 1.00 58.53 88 LEU A C 1
ATOM 689 O O . LEU A 1 88 ? -7.353 0.569 19.131 1.00 58.53 88 LEU A O 1
ATOM 693 N N . GLN A 1 89 ? -5.725 0.918 17.628 1.00 61.59 89 GLN A N 1
ATOM 694 C CA . GLN A 1 89 ? -6.588 0.737 16.459 1.00 61.59 89 GLN A CA 1
ATOM 695 C C . GLN A 1 89 ? -7.170 -0.685 16.406 1.00 61.59 89 GLN A C 1
ATOM 697 O O . GLN A 1 89 ? -8.329 -0.859 16.040 1.00 61.59 89 GLN A O 1
ATOM 702 N N . LYS A 1 90 ? -6.404 -1.696 16.846 1.00 57.19 90 LYS A N 1
ATOM 703 C CA . LYS A 1 90 ? -6.877 -3.079 17.013 1.00 57.19 90 LYS A CA 1
ATOM 704 C C . LYS A 1 90 ? -7.941 -3.216 18.107 1.00 57.19 90 LYS A C 1
ATOM 706 O O . LYS A 1 90 ? -8.886 -3.977 17.935 1.00 57.19 90 LYS A O 1
ATOM 711 N N . ILE A 1 91 ? -7.785 -2.516 19.231 1.00 60.59 91 ILE A N 1
ATOM 712 C CA . ILE A 1 91 ? -8.779 -2.528 20.316 1.00 60.59 91 ILE A CA 1
ATOM 713 C C . ILE A 1 91 ? -10.068 -1.853 19.841 1.00 60.59 91 ILE A C 1
ATOM 715 O O . ILE A 1 91 ? -11.152 -2.389 20.048 1.00 60.59 91 ILE A O 1
ATOM 719 N N . PHE A 1 92 ? -9.947 -0.725 19.144 1.00 58.69 92 PHE A N 1
ATOM 720 C CA . PHE A 1 92 ? -11.092 0.018 18.636 1.00 58.69 92 PHE A CA 1
ATOM 721 C C . PHE A 1 92 ? -11.849 -0.745 17.542 1.00 58.69 92 PHE A C 1
ATOM 723 O O . PHE A 1 92 ? -13.073 -0.808 17.584 1.00 58.69 92 PHE A O 1
ATOM 730 N N . SER A 1 93 ? -11.146 -1.393 16.605 1.00 57.16 93 SER A N 1
ATOM 731 C CA . SER A 1 93 ? -11.797 -2.196 15.562 1.00 57.16 93 SER A CA 1
ATOM 732 C C . SER A 1 93 ? -12.478 -3.447 16.115 1.00 57.16 93 SER A C 1
ATOM 734 O O . SER A 1 93 ? -13.546 -3.814 15.632 1.00 57.16 93 SER A O 1
ATOM 736 N N . HIS A 1 94 ? -11.916 -4.069 17.158 1.00 55.50 94 HIS A N 1
ATOM 737 C CA . HIS A 1 94 ? -12.601 -5.144 17.874 1.00 55.50 94 HIS A CA 1
ATOM 738 C C . HIS A 1 94 ? -13.871 -4.647 18.567 1.00 55.50 94 HIS A C 1
ATOM 740 O O . HIS A 1 94 ? -14.898 -5.318 18.477 1.00 55.50 94 HIS A O 1
ATOM 746 N N . LEU A 1 95 ? -13.821 -3.472 19.202 1.00 59.44 95 LEU A N 1
ATOM 747 C CA . LEU A 1 95 ? -14.989 -2.858 19.835 1.00 59.44 95 LEU A CA 1
ATOM 748 C C . LEU A 1 95 ? -16.095 -2.557 18.814 1.00 59.44 95 LEU A C 1
ATOM 750 O O . LEU A 1 95 ? -17.261 -2.822 19.075 1.00 59.44 95 LEU A O 1
ATOM 754 N N . LEU A 1 96 ? -15.715 -2.060 17.635 1.00 53.16 96 LEU A N 1
ATOM 755 C CA . LEU A 1 96 ? -16.637 -1.715 16.553 1.00 53.16 96 LEU A CA 1
ATOM 756 C C . LEU A 1 96 ? -17.225 -2.947 15.841 1.00 53.16 96 LEU A C 1
ATOM 758 O O . LEU A 1 96 ? -18.241 -2.829 15.177 1.00 53.16 96 LEU A O 1
ATOM 762 N N . SER A 1 97 ? -16.587 -4.118 15.955 1.00 49.75 97 SER A N 1
ATOM 763 C CA . SER A 1 97 ? -17.097 -5.390 15.410 1.00 49.75 97 SER A CA 1
ATOM 764 C C . SER A 1 97 ? -18.021 -6.160 16.364 1.00 49.75 97 SER A C 1
ATOM 766 O O . SER A 1 97 ? -18.548 -7.205 15.990 1.00 49.75 97 SER A O 1
ATOM 768 N N . LEU A 1 98 ? -18.156 -5.684 17.607 1.00 56.50 98 LEU A N 1
ATOM 769 C CA . LEU A 1 98 ? -18.991 -6.269 18.663 1.00 56.50 98 LEU A CA 1
ATOM 770 C C . LEU A 1 98 ? -20.320 -5.518 18.862 1.00 56.50 98 LEU A C 1
ATOM 772 O O . LEU A 1 98 ? -21.117 -5.925 19.706 1.00 56.50 98 LEU A O 1
ATOM 776 N N . PHE A 1 99 ? -20.543 -4.447 18.099 1.00 47.03 99 PHE A N 1
ATOM 777 C CA . PHE A 1 99 ? -21.767 -3.650 18.048 1.00 47.03 99 PHE A CA 1
ATOM 778 C C . PHE A 1 99 ? -22.316 -3.669 16.620 1.00 47.03 99 PHE A C 1
ATOM 780 O O . PHE A 1 99 ? -23.556 -3.649 16.472 1.00 47.03 99 PHE A O 1
#

Sequence (99 aa):
ATEGMLALQYDERGVLAPFYNAYFYEVRVGGKVKPLYSMRQGEVGELIVTTPSLLRYRMGDLVECCSDGRLFRVLGRHGLASSLSFKLQKIFSHLLSLF

Secondary structure (DSSP, 8-state):
--S---EEE-STT-EEEE-TTT-EEEEEETTEEEEGGGPPTT-EEEEEEE-SS-SSEEEEEEEEEEETTTEEEEEEE--TTHHHHHHHHHHHHHHHT--

Foldseek 3Di:
DVPDDAWDQPDPVQKTFGPVVAWWKWWQFLNDIDGLLQDAAQTKTFIFIDHPVDHRHGPQWIWGDNHRNTIIHTPGGNDPVVVVVSVVVNVVVVVVVVD

pLDDT: mean 84.61, std 16.92, range [47.03, 98.19]